Protein AF-A0A7R7VR32-F1 (afdb_monomer_lite)

Foldseek 3Di:
DDACVCVVVVVCCVVPDDDPDDDPDDPCPCPPVCCVVLLQQDDAADDDPVSCPVVVVVLVVADPVSRVPVVVHVVSNHDPDHDPDHDPDDLAADEDPDAAEQEEECQERPCHVVNSVVNSNSYPPHYYDYDHDHYPDD

InterPro domains:
  IPR013595 Peptidase S33 tripeptidyl aminopeptidase-like, C-terminal [PF08386] (65-136)

Radius of gyration: 18.51 Å; chains: 1; bounding box: 38×33×51 Å

pLDDT: mean 83.97, std 13.66, range [44.03, 97.69]

Sequence (138 aa):
MVQIYLAFLREWIIYMNPTTQTDPRSWNIQKHAFHGIGCSDSTFRANPPQEMYNLIQSQSQQGTFADAFVPQVWVCAQWKMNPAERYEGSWRNISTSFPILSANSPYDPITPLSSAYELPAGFKNSRVVVHEGYGVGF

Organism: Aspergillus chevalieri (NCBI:txid182096)

Structure (mmCIF, N/CA/C/O backbone):
data_AF-A0A7R7VR32-F1
#
_entry.id   AF-A0A7R7VR32-F1
#
loop_
_atom_site.group_PDB
_atom_site.id
_atom_site.type_symbol
_atom_site.label_atom_id
_atom_site.label_alt_id
_atom_site.label_comp_id
_atom_site.label_asym_id
_atom_site.label_entity_id
_atom_site.label_seq_id
_atom_site.pdbx_PDB_ins_code
_atom_site.Cartn_x
_atom_site.Cartn_y
_atom_site.Cartn_z
_atom_site.occupancy
_atom_site.B_iso_or_equiv
_atom_site.auth_seq_id
_atom_site.auth_comp_id
_atom_site.auth_asym_id
_atom_site.auth_atom_id
_atom_site.pdbx_PDB_model_num
ATOM 1 N N . MET A 1 1 ? 4.953 -14.910 -16.113 1.00 44.03 1 MET A N 1
ATOM 2 C CA . MET A 1 1 ? 5.747 -14.534 -14.927 1.00 44.03 1 MET A CA 1
ATOM 3 C C . MET A 1 1 ? 6.880 -13.656 -15.438 1.00 44.03 1 MET A C 1
ATOM 5 O O . MET A 1 1 ? 7.734 -14.167 -16.145 1.00 44.03 1 MET A O 1
ATOM 9 N N . VAL A 1 2 ? 6.809 -12.337 -15.250 1.00 46.84 2 VAL A N 1
ATOM 10 C CA . VAL A 1 2 ? 7.866 -11.420 -15.713 1.00 46.84 2 VAL A CA 1
ATOM 11 C C . VAL A 1 2 ? 8.846 -11.253 -14.555 1.00 46.84 2 VAL A C 1
ATOM 13 O O . VAL A 1 2 ? 8.454 -10.783 -13.494 1.00 46.84 2 VAL A O 1
ATOM 16 N N . GLN A 1 3 ? 10.084 -11.716 -14.728 1.00 56.56 3 GLN A N 1
ATOM 17 C CA . GLN A 1 3 ? 11.135 -11.634 -13.711 1.00 56.56 3 GLN A CA 1
ATOM 18 C C . GLN A 1 3 ? 11.888 -10.303 -13.825 1.00 56.56 3 GLN A C 1
ATOM 20 O O . GLN A 1 3 ? 12.244 -9.887 -14.928 1.00 56.56 3 GLN A O 1
ATOM 25 N N . ILE A 1 4 ? 12.207 -9.696 -12.675 1.00 57.12 4 ILE A N 1
ATOM 26 C CA . ILE A 1 4 ? 13.070 -8.508 -12.501 1.00 57.12 4 ILE A CA 1
ATOM 27 C C . ILE A 1 4 ? 14.362 -8.578 -13.347 1.00 57.12 4 ILE A C 1
ATOM 29 O O . ILE A 1 4 ? 14.887 -7.554 -13.775 1.00 57.12 4 ILE A O 1
ATOM 33 N N . TYR A 1 5 ? 14.846 -9.784 -13.664 1.00 60.09 5 TYR A N 1
ATOM 34 C CA . TYR A 1 5 ? 15.969 -10.024 -14.574 1.00 60.09 5 TYR A CA 1
ATOM 35 C C . TYR A 1 5 ? 15.842 -9.318 -15.940 1.00 60.09 5 TYR A C 1
ATOM 37 O O . TYR A 1 5 ? 16.829 -8.776 -16.431 1.00 60.09 5 TYR A O 1
ATOM 45 N N . LEU A 1 6 ? 14.641 -9.230 -16.527 1.00 58.88 6 LEU A N 1
ATOM 46 C CA . LEU A 1 6 ? 14.442 -8.532 -17.809 1.00 58.88 6 LEU A CA 1
ATOM 47 C C . LEU A 1 6 ? 14.680 -7.015 -17.697 1.00 58.88 6 LEU A C 1
ATOM 49 O O . LEU A 1 6 ? 15.171 -6.393 -18.641 1.00 58.88 6 LEU A O 1
ATOM 53 N N . ALA A 1 7 ? 14.417 -6.427 -16.524 1.00 57.41 7 ALA A N 1
ATOM 54 C CA . ALA A 1 7 ? 14.744 -5.028 -16.252 1.00 57.41 7 ALA A CA 1
ATOM 55 C C . ALA A 1 7 ? 16.266 -4.813 -16.161 1.00 57.41 7 ALA A C 1
ATOM 57 O O . ALA A 1 7 ? 16.775 -3.802 -16.650 1.00 57.41 7 ALA A O 1
ATOM 58 N N . PHE A 1 8 ? 17.010 -5.785 -15.616 1.00 58.44 8 PHE A N 1
ATOM 59 C CA . PHE A 1 8 ? 18.479 -5.756 -15.599 1.00 58.44 8 PHE A CA 1
ATOM 60 C C . PHE A 1 8 ? 19.098 -5.920 -16.994 1.00 58.44 8 PHE A C 1
ATOM 62 O O . PHE A 1 8 ? 20.125 -5.303 -17.275 1.00 58.44 8 PHE A O 1
ATOM 69 N N . LEU A 1 9 ? 18.456 -6.680 -17.887 1.00 72.62 9 LEU A N 1
ATOM 70 C CA . LEU A 1 9 ? 18.890 -6.841 -19.281 1.00 72.62 9 LEU A CA 1
ATOM 71 C C . LEU A 1 9 ? 18.561 -5.646 -20.190 1.00 72.62 9 LEU A C 1
ATOM 73 O O . LEU A 1 9 ? 18.981 -5.621 -21.344 1.00 72.62 9 LEU A O 1
ATOM 77 N N . ARG A 1 10 ? 17.840 -4.636 -19.685 1.00 62.81 10 ARG A N 1
ATOM 78 C CA . ARG A 1 10 ? 17.347 -3.484 -20.463 1.00 62.81 10 ARG A CA 1
ATOM 79 C C . ARG A 1 10 ? 16.473 -3.868 -21.667 1.00 62.81 10 ARG A C 1
ATOM 81 O O . ARG A 1 10 ? 16.345 -3.088 -22.613 1.00 62.81 10 ARG A O 1
ATOM 88 N N . GLU A 1 11 ? 15.828 -5.028 -21.629 1.00 65.62 11 GLU A N 1
ATOM 89 C CA . GLU A 1 11 ? 14.910 -5.475 -22.679 1.00 65.62 11 GLU A CA 1
ATOM 90 C C . GLU A 1 11 ? 13.500 -4.910 -22.441 1.00 65.62 11 GLU A C 1
ATOM 92 O O . GLU A 1 11 ? 12.589 -5.584 -21.968 1.00 65.62 11 GLU A O 1
ATOM 97 N N . TRP A 1 12 ? 13.312 -3.630 -22.775 1.00 63.62 12 TRP A N 1
ATOM 98 C CA . TRP A 1 12 ? 12.057 -2.896 -22.538 1.00 63.62 12 TRP A CA 1
ATOM 99 C C . TRP A 1 12 ? 11.054 -2.954 -23.701 1.00 63.62 12 TRP A C 1
ATOM 101 O O . TRP A 1 12 ? 10.000 -2.322 -23.638 1.00 63.62 12 TRP A O 1
ATOM 111 N N . ILE A 1 13 ? 11.361 -3.689 -24.778 1.00 61.50 13 ILE A N 1
ATOM 112 C CA . ILE A 1 13 ? 10.600 -3.659 -26.044 1.00 61.50 13 ILE A CA 1
ATOM 113 C C . ILE A 1 13 ? 9.124 -4.024 -25.830 1.00 61.50 13 ILE A C 1
ATOM 115 O O . ILE A 1 13 ? 8.245 -3.364 -26.382 1.00 61.50 13 ILE A O 1
ATOM 119 N N . ILE A 1 14 ? 8.843 -5.012 -24.977 1.00 56.19 14 ILE A N 1
ATOM 120 C CA . ILE A 1 14 ? 7.474 -5.450 -24.659 1.00 56.19 14 ILE A CA 1
ATOM 121 C C . ILE A 1 14 ? 6.648 -4.395 -23.902 1.00 56.19 14 ILE A C 1
ATOM 123 O O . ILE A 1 14 ? 5.424 -4.447 -23.935 1.00 56.19 14 ILE A O 1
ATOM 127 N N . TYR A 1 15 ? 7.302 -3.437 -23.237 1.00 55.34 15 TYR A N 1
ATOM 128 C CA . TYR A 1 15 ? 6.653 -2.355 -22.487 1.00 55.34 15 TYR A CA 1
ATOM 129 C C . TYR A 1 15 ? 6.546 -1.056 -23.297 1.00 55.34 15 TYR A C 1
ATOM 131 O O . TYR A 1 15 ? 5.661 -0.245 -23.042 1.00 55.34 15 TYR A O 1
ATOM 139 N N . MET A 1 16 ? 7.450 -0.852 -24.260 1.00 57.38 16 MET A N 1
ATOM 140 C CA . MET A 1 16 ? 7.585 0.397 -25.021 1.00 57.38 16 MET A CA 1
ATOM 141 C C . MET A 1 16 ? 6.812 0.393 -26.347 1.00 57.38 16 MET A C 1
ATOM 143 O O . MET A 1 16 ? 6.527 1.464 -26.875 1.00 57.38 16 MET A O 1
ATOM 147 N N . ASN A 1 17 ? 6.456 -0.782 -26.877 1.00 57.62 17 ASN A N 1
ATOM 148 C CA . ASN A 1 17 ? 5.680 -0.914 -28.112 1.00 57.62 17 ASN A CA 1
ATOM 149 C C . ASN A 1 17 ? 4.257 -1.404 -27.811 1.00 57.62 17 ASN A C 1
ATOM 151 O O . ASN A 1 17 ? 4.014 -2.613 -27.816 1.00 57.62 17 ASN A O 1
ATOM 155 N N . PRO A 1 18 ? 3.296 -0.498 -27.561 1.00 57.03 18 PRO A N 1
ATOM 156 C CA . PRO A 1 18 ? 1.905 -0.897 -27.434 1.00 57.03 18 PRO A CA 1
ATOM 157 C C . PRO A 1 18 ? 1.413 -1.481 -28.764 1.00 57.03 18 PRO A C 1
ATOM 159 O O . PRO A 1 18 ? 1.536 -0.864 -29.822 1.00 57.03 18 PRO A O 1
ATOM 162 N N . THR A 1 19 ? 0.834 -2.679 -28.719 1.00 58.50 19 THR A N 1
ATOM 163 C CA . THR A 1 19 ? 0.104 -3.257 -29.852 1.00 58.50 19 THR A CA 1
ATOM 164 C C . THR A 1 19 ? -1.044 -2.334 -30.254 1.00 58.50 19 THR A C 1
ATOM 166 O O . THR A 1 19 ? -1.890 -1.992 -29.431 1.00 58.50 19 THR A O 1
ATOM 169 N N . THR A 1 20 ? -1.110 -1.967 -31.534 1.00 59.47 20 THR A N 1
ATOM 170 C CA . THR A 1 20 ? -2.116 -1.068 -32.133 1.00 59.47 20 THR A CA 1
ATOM 171 C C . THR A 1 20 ? -3.493 -1.717 -32.323 1.00 59.47 20 THR A C 1
ATOM 173 O O . THR A 1 20 ? -4.274 -1.306 -33.183 1.00 59.47 20 THR A O 1
ATOM 176 N N . GLN A 1 21 ? -3.818 -2.746 -31.539 1.00 60.69 21 GLN A N 1
ATOM 177 C CA . GLN A 1 21 ? -5.059 -3.488 -31.704 1.00 60.69 21 GLN A CA 1
ATOM 178 C C . GLN A 1 21 ? -6.239 -2.640 -31.218 1.00 60.69 21 GLN A C 1
ATOM 180 O O . GLN A 1 21 ? -6.417 -2.390 -30.025 1.00 60.69 21 GLN A O 1
ATOM 185 N N . THR A 1 22 ? -7.036 -2.169 -32.174 1.00 59.56 22 THR A N 1
ATOM 186 C CA . THR A 1 22 ? -8.266 -1.421 -31.927 1.00 59.56 22 THR A CA 1
ATOM 187 C C . THR A 1 22 ? -9.350 -2.394 -31.470 1.00 59.56 22 THR A C 1
ATOM 189 O O . THR A 1 22 ? -9.992 -3.061 -32.274 1.00 59.56 22 THR A O 1
ATOM 192 N N . ASP A 1 23 ? -9.526 -2.514 -30.155 1.00 61.72 23 ASP A N 1
ATOM 193 C CA . ASP A 1 23 ? -10.635 -3.282 -29.584 1.00 61.72 23 ASP A CA 1
ATOM 194 C C . ASP A 1 23 ? -11.959 -2.550 -29.891 1.00 61.72 23 ASP A C 1
ATOM 196 O O . ASP A 1 23 ? -12.036 -1.330 -29.681 1.00 61.72 23 ASP A O 1
ATOM 200 N N . PRO A 1 24 ? -13.003 -3.226 -30.411 1.00 60.38 24 PRO A N 1
ATOM 201 C CA . PRO A 1 24 ? -14.285 -2.590 -30.688 1.00 60.38 24 PRO A CA 1
ATOM 202 C C . PRO A 1 24 ? -14.844 -1.949 -29.412 1.00 60.38 24 PRO A C 1
ATOM 204 O O . PRO A 1 24 ? -14.740 -2.513 -28.322 1.00 60.38 24 PRO A O 1
ATOM 207 N N . ARG A 1 25 ? -15.414 -0.741 -29.554 1.00 62.34 25 ARG A N 1
ATOM 208 C CA . ARG A 1 25 ? -15.890 0.107 -28.447 1.00 62.34 25 ARG A CA 1
ATOM 209 C C . ARG A 1 25 ? -16.994 -0.587 -27.641 1.00 62.34 25 ARG A C 1
ATOM 211 O O . ARG A 1 25 ? -18.178 -0.357 -27.864 1.00 62.34 25 ARG A O 1
ATOM 218 N N . SER A 1 26 ? -16.599 -1.393 -26.668 1.00 61.56 26 SER A N 1
ATOM 219 C CA . SER A 1 26 ? -17.381 -1.600 -25.458 1.00 61.56 26 SER A CA 1
ATOM 220 C C . SER A 1 26 ? -17.160 -0.384 -24.554 1.00 61.56 26 SER A C 1
ATOM 222 O O . SER A 1 26 ? -16.094 0.235 -24.572 1.00 61.56 26 SER A O 1
ATOM 224 N N . TRP A 1 27 ? -18.201 0.022 -23.828 1.00 64.56 27 TRP A N 1
ATOM 225 C CA . TRP A 1 27 ? -18.131 1.029 -22.766 1.00 64.56 27 TRP A CA 1
ATOM 226 C C . TRP A 1 27 ? -16.834 0.895 -21.964 1.00 64.56 27 TRP A C 1
ATOM 228 O O . TRP A 1 27 ? -16.442 -0.230 -21.678 1.00 64.56 27 TRP A O 1
ATOM 238 N N . ASN A 1 28 ? -16.172 2.023 -21.657 1.00 69.56 28 ASN A N 1
ATOM 239 C CA . ASN A 1 28 ? -14.803 2.088 -21.125 1.00 69.56 28 ASN A CA 1
ATOM 240 C C . ASN A 1 28 ? -14.484 0.925 -20.170 1.00 69.56 28 ASN A C 1
ATOM 242 O O . ASN A 1 28 ? -14.811 0.966 -18.986 1.00 69.56 28 ASN A O 1
ATOM 246 N N . ILE A 1 29 ? -13.808 -0.090 -20.709 1.00 71.69 29 ILE A N 1
ATOM 247 C CA . ILE A 1 29 ? -13.394 -1.301 -19.994 1.00 71.69 29 ILE A CA 1
ATOM 248 C C . ILE A 1 29 ? -12.275 -1.037 -18.985 1.00 71.69 29 ILE A C 1
ATOM 250 O O . ILE A 1 29 ? -11.797 -1.971 -18.352 1.00 71.69 29 ILE A O 1
ATOM 254 N N . GLN A 1 30 ? -11.838 0.224 -18.843 1.00 75.06 30 GLN A N 1
ATOM 255 C CA . GLN A 1 30 ? -10.959 0.663 -17.764 1.00 75.06 30 GLN A CA 1
ATOM 256 C C . GLN A 1 30 ? -9.646 -0.137 -17.696 1.00 75.06 30 GLN A C 1
ATOM 258 O O . GLN A 1 30 ? -9.053 -0.284 -16.633 1.00 75.06 30 GLN A O 1
ATOM 263 N N . LYS A 1 31 ? -9.136 -0.595 -18.855 1.00 80.75 31 LYS A N 1
ATOM 264 C CA . LYS A 1 31 ? -7.888 -1.380 -18.988 1.00 80.75 31 LYS A CA 1
ATOM 265 C C . LYS A 1 31 ? -6.681 -0.749 -18.285 1.00 80.75 31 LYS A C 1
ATOM 267 O O . LYS A 1 31 ? -5.777 -1.458 -17.865 1.00 80.75 31 LYS A O 1
ATOM 272 N N . HIS A 1 32 ? -6.674 0.577 -18.163 1.00 83.19 32 HIS A N 1
ATOM 273 C CA . HIS A 1 32 ? -5.611 1.343 -17.518 1.00 83.19 32 HIS A CA 1
ATOM 274 C C . HIS A 1 32 ? -6.057 2.007 -16.212 1.00 83.19 32 HIS A C 1
ATOM 276 O O . HIS A 1 32 ? -5.343 2.868 -15.712 1.00 83.19 32 HIS A O 1
ATOM 282 N N . ALA A 1 33 ? -7.219 1.655 -15.654 1.00 87.75 33 ALA A N 1
ATOM 283 C CA . ALA A 1 33 ? -7.728 2.307 -14.448 1.00 87.75 33 ALA A CA 1
ATOM 284 C C . ALA A 1 33 ? -6.850 2.045 -13.224 1.00 87.75 33 ALA A C 1
ATOM 286 O O . ALA A 1 33 ? -6.674 2.957 -12.425 1.00 87.75 33 ALA A O 1
ATOM 287 N N . PHE A 1 34 ? -6.233 0.861 -13.117 1.00 88.75 34 PHE A N 1
ATOM 288 C CA . PHE A 1 34 ? -5.292 0.562 -12.035 1.00 88.75 34 PHE A CA 1
ATOM 289 C C . PHE A 1 34 ? -4.174 1.616 -11.950 1.00 88.75 34 PHE A C 1
ATOM 291 O O . PHE A 1 34 ? -4.014 2.266 -10.921 1.00 88.75 34 PHE A O 1
ATOM 298 N N . HIS A 1 35 ? -3.455 1.855 -13.053 1.00 90.88 35 HIS A N 1
ATOM 299 C CA . HIS A 1 35 ? -2.411 2.885 -13.110 1.00 90.88 35 HIS A CA 1
ATOM 300 C C . HIS A 1 35 ? -2.991 4.299 -13.130 1.00 90.88 35 HIS A C 1
ATOM 302 O O . HIS A 1 35 ? -2.461 5.188 -12.476 1.00 90.88 35 HIS A O 1
ATOM 308 N N . GLY A 1 36 ? -4.099 4.501 -13.843 1.00 89.88 36 GLY A N 1
ATOM 309 C CA . GLY A 1 36 ? -4.777 5.787 -13.966 1.00 89.88 36 GLY A CA 1
ATOM 310 C C . GLY A 1 36 ? -5.162 6.388 -12.618 1.00 89.88 36 GLY A C 1
ATOM 311 O O . GLY A 1 36 ? -4.909 7.567 -12.381 1.00 89.88 36 GLY A O 1
ATOM 312 N N . ILE A 1 37 ? -5.727 5.568 -11.734 1.00 89.12 37 ILE A N 1
ATOM 313 C CA . ILE A 1 37 ? -6.128 5.960 -10.381 1.00 89.12 37 ILE A CA 1
ATOM 314 C C . ILE A 1 37 ? -4.918 5.872 -9.448 1.00 89.12 37 ILE A C 1
ATOM 316 O O . ILE A 1 37 ? -4.494 6.886 -8.901 1.00 89.12 37 ILE A O 1
ATOM 320 N N . GLY A 1 38 ? -4.281 4.700 -9.348 1.00 90.88 38 GLY A N 1
ATOM 321 C CA . G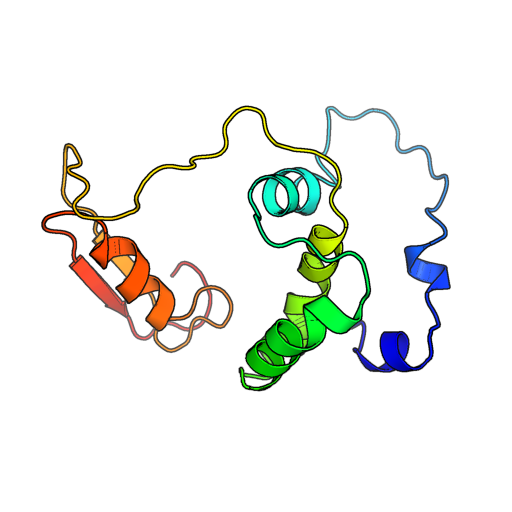LY A 1 38 ? -3.219 4.452 -8.369 1.00 90.88 38 GLY A CA 1
ATOM 322 C C . GLY A 1 38 ? -2.003 5.371 -8.516 1.00 90.88 38 GLY A C 1
ATOM 323 O O . GLY A 1 38 ? -1.475 5.864 -7.518 1.00 90.88 38 GLY A O 1
ATOM 324 N N . CYS A 1 39 ? -1.569 5.673 -9.744 1.00 92.31 39 CYS A N 1
ATOM 325 C CA . CYS A 1 39 ? -0.450 6.595 -9.955 1.00 92.31 39 CYS A CA 1
ATOM 326 C C . CYS A 1 39 ? -0.837 8.064 -9.751 1.00 92.31 39 CYS A C 1
ATOM 328 O O . CYS A 1 39 ? 0.014 8.886 -9.393 1.00 92.31 39 CYS A O 1
ATOM 330 N N . SER A 1 40 ? -2.111 8.399 -9.958 1.00 92.00 40 SER A N 1
ATOM 331 C CA . SER A 1 40 ? -2.627 9.728 -9.645 1.00 92.00 40 SER A CA 1
ATOM 332 C C . SER A 1 40 ? -2.732 9.927 -8.131 1.00 92.00 40 SER A C 1
ATOM 334 O O . SER A 1 40 ? -2.342 10.985 -7.647 1.00 92.00 40 SER A O 1
ATOM 336 N N . ASP A 1 41 ? -3.135 8.918 -7.362 1.00 90.94 41 ASP A N 1
ATOM 337 C CA . ASP A 1 41 ? -3.199 9.007 -5.895 1.00 90.94 41 ASP A CA 1
ATOM 338 C C . ASP A 1 41 ? -1.812 8.966 -5.238 1.00 90.94 41 ASP A C 1
ATOM 340 O O . ASP A 1 41 ? -1.578 9.612 -4.217 1.00 90.94 41 ASP A O 1
ATOM 344 N N . SER A 1 42 ? -0.856 8.270 -5.857 1.00 89.00 42 SER A N 1
ATOM 345 C CA . SER A 1 42 ? 0.527 8.188 -5.377 1.00 89.00 42 SER A CA 1
ATOM 346 C C . SER A 1 42 ? 1.249 9.538 -5.430 1.00 89.00 42 SER A C 1
ATOM 348 O O . SER A 1 42 ? 1.191 10.247 -6.438 1.00 89.00 42 SER A O 1
ATOM 350 N N . THR A 1 43 ? 2.033 9.850 -4.395 1.00 87.12 43 THR A N 1
ATOM 351 C CA . THR A 1 43 ? 2.803 11.106 -4.290 1.00 87.12 43 THR A CA 1
ATOM 352 C C . THR A 1 43 ? 4.268 10.978 -4.703 1.00 87.12 43 THR A C 1
ATOM 354 O O . THR A 1 43 ? 4.896 11.979 -5.038 1.00 87.12 43 THR A O 1
ATOM 357 N N . PHE A 1 44 ? 4.831 9.766 -4.716 1.00 87.88 44 PHE A N 1
ATOM 358 C CA . PHE A 1 44 ? 6.238 9.580 -5.062 1.00 87.88 44 PHE A CA 1
ATOM 359 C C . PHE A 1 44 ? 6.479 9.874 -6.546 1.00 87.88 44 PHE A C 1
ATOM 361 O O . PHE A 1 44 ? 5.759 9.390 -7.424 1.00 87.88 44 PHE A O 1
ATOM 368 N N . ARG A 1 45 ? 7.498 10.683 -6.828 1.00 92.06 45 ARG A N 1
ATOM 369 C CA . ARG A 1 45 ? 7.973 11.010 -8.174 1.00 92.06 45 ARG A CA 1
ATOM 370 C C . ARG A 1 45 ? 9.489 10.905 -8.185 1.00 92.06 45 ARG A C 1
ATOM 372 O O . ARG A 1 45 ? 10.119 11.180 -7.168 1.00 92.06 45 ARG A O 1
ATOM 379 N N . ALA A 1 46 ? 10.043 10.491 -9.315 1.00 92.88 46 ALA A N 1
ATOM 380 C CA . ALA A 1 46 ? 11.484 10.436 -9.520 1.00 92.88 46 ALA A CA 1
ATOM 381 C C . ALA A 1 46 ? 11.817 11.070 -10.868 1.00 92.88 46 ALA A C 1
ATOM 383 O O . ALA A 1 46 ? 11.116 10.799 -11.841 1.00 92.88 46 ALA A O 1
ATOM 384 N N . ASN A 1 47 ? 12.864 11.890 -10.948 1.00 90.25 47 ASN A N 1
ATOM 385 C CA . ASN A 1 47 ? 13.342 12.422 -12.229 1.00 90.25 47 ASN A CA 1
ATOM 386 C C . ASN A 1 47 ? 14.501 11.562 -12.779 1.00 90.25 47 ASN A C 1
ATOM 388 O O . ASN A 1 47 ? 14.292 10.839 -13.756 1.00 90.25 47 ASN A O 1
ATOM 392 N N . PRO A 1 48 ? 15.689 11.524 -12.148 1.00 93.25 48 PRO A N 1
ATOM 393 C CA . PRO A 1 48 ? 16.671 10.480 -12.401 1.00 93.25 48 PRO A CA 1
ATOM 394 C C . PRO A 1 48 ? 16.259 9.145 -11.734 1.00 93.25 48 PRO A C 1
ATOM 396 O O . PRO A 1 48 ? 15.751 9.150 -10.611 1.00 93.25 48 PRO A O 1
ATOM 399 N N . PRO A 1 49 ? 16.534 7.979 -12.353 1.00 87.62 49 PRO A N 1
ATOM 400 C CA . PRO A 1 49 ? 16.244 6.661 -11.764 1.00 87.62 49 PRO A CA 1
ATOM 401 C C . PRO A 1 49 ? 16.845 6.432 -10.367 1.00 87.62 49 PRO A C 1
ATOM 403 O O . PRO A 1 49 ? 16.304 5.674 -9.567 1.00 87.62 49 PRO A O 1
ATOM 406 N N . GLN A 1 50 ? 17.957 7.101 -10.064 1.00 92.62 50 GLN A N 1
ATOM 407 C CA . GLN A 1 50 ? 18.679 7.022 -8.797 1.00 92.62 50 GLN A CA 1
ATOM 408 C C . GLN A 1 50 ? 17.825 7.462 -7.601 1.00 92.62 50 GLN A C 1
ATOM 410 O O . GLN A 1 50 ? 18.015 6.948 -6.501 1.00 92.62 50 GLN A O 1
ATOM 415 N N . GLU A 1 51 ? 16.853 8.357 -7.804 1.00 93.56 51 GLU A N 1
ATOM 416 C CA . GLU A 1 51 ? 15.915 8.764 -6.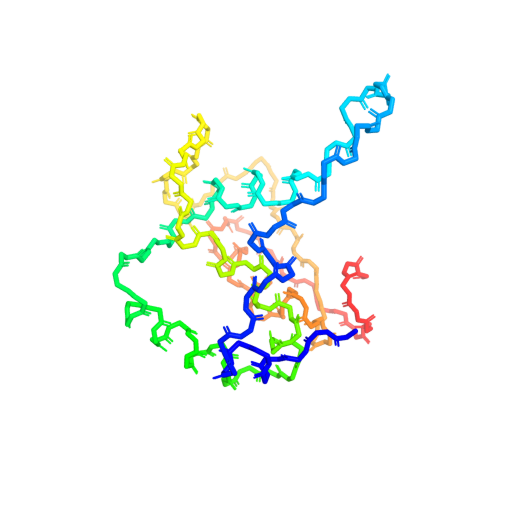747 1.00 93.56 51 GLU A CA 1
ATOM 417 C C . GLU A 1 51 ? 15.044 7.592 -6.256 1.00 93.56 51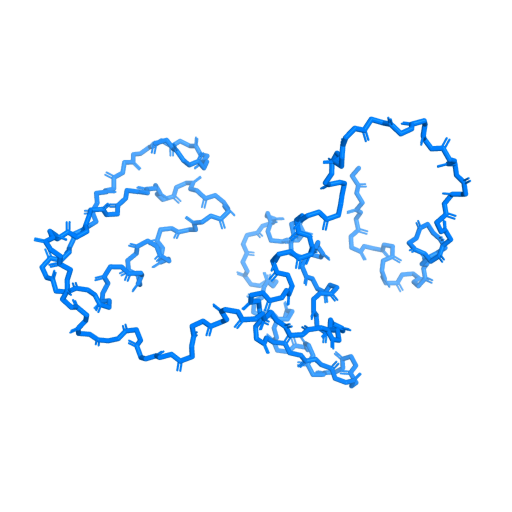 GLU A C 1
ATOM 419 O O . GLU A 1 51 ? 14.549 7.621 -5.131 1.00 93.56 51 GLU A O 1
ATOM 424 N N . MET A 1 52 ? 14.910 6.517 -7.042 1.00 90.44 52 MET A N 1
ATOM 425 C CA . MET A 1 52 ? 14.169 5.317 -6.644 1.00 90.44 52 MET A CA 1
ATOM 426 C C . MET A 1 52 ? 14.993 4.330 -5.808 1.00 90.44 52 MET A C 1
ATOM 428 O O . MET A 1 52 ? 14.416 3.401 -5.248 1.00 90.44 52 MET A O 1
ATOM 432 N N . TYR A 1 53 ? 16.317 4.486 -5.692 1.00 91.19 53 TYR A N 1
ATOM 433 C CA . TYR A 1 53 ? 17.177 3.456 -5.088 1.00 91.19 53 TYR A CA 1
ATOM 434 C C . TYR A 1 53 ? 16.812 3.132 -3.640 1.00 91.19 53 TYR A C 1
ATOM 436 O O . TYR A 1 53 ? 16.732 1.960 -3.286 1.00 91.19 53 TYR A O 1
ATOM 444 N N . ASN A 1 54 ? 16.518 4.143 -2.820 1.00 90.38 54 ASN A N 1
ATOM 445 C CA . ASN A 1 54 ? 16.114 3.923 -1.429 1.00 90.38 54 ASN A CA 1
ATOM 446 C C . ASN A 1 54 ? 14.770 3.186 -1.332 1.00 90.38 54 ASN A C 1
ATOM 448 O O . ASN A 1 54 ? 14.611 2.300 -0.495 1.00 90.38 54 ASN A O 1
ATOM 452 N N . LEU A 1 55 ? 13.820 3.522 -2.211 1.00 87.69 55 LEU A N 1
ATOM 453 C CA . LEU A 1 55 ? 12.523 2.851 -2.287 1.00 87.69 55 LEU A CA 1
ATOM 454 C C . LEU A 1 55 ? 12.699 1.379 -2.674 1.00 87.69 55 LEU A C 1
ATOM 456 O O . LEU A 1 55 ? 12.192 0.500 -1.984 1.00 87.69 55 LEU A O 1
ATOM 460 N N . ILE A 1 56 ? 13.468 1.114 -3.732 1.00 88.94 56 ILE A N 1
ATOM 461 C CA . ILE A 1 56 ? 13.750 -0.244 -4.213 1.00 88.94 56 ILE A CA 1
ATOM 462 C C . ILE A 1 56 ? 14.488 -1.049 -3.139 1.00 88.94 56 ILE A C 1
ATOM 464 O O . ILE A 1 56 ? 14.151 -2.205 -2.905 1.00 88.94 56 ILE A O 1
ATOM 468 N N . GLN A 1 57 ? 15.453 -0.442 -2.443 1.00 90.25 57 GLN A N 1
ATOM 469 C CA . GLN A 1 57 ? 16.187 -1.087 -1.356 1.00 90.25 57 GLN A CA 1
ATOM 470 C C . GLN A 1 57 ? 15.282 -1.442 -0.168 1.00 90.25 57 GLN A C 1
ATOM 472 O O . GLN A 1 57 ? 15.473 -2.486 0.451 1.00 90.25 57 GLN A O 1
ATOM 477 N N . SER A 1 58 ? 14.307 -0.593 0.162 1.00 88.44 58 SER A N 1
ATOM 478 C CA . SER A 1 58 ? 13.320 -0.884 1.208 1.00 88.44 58 SER A CA 1
ATOM 479 C C . SER A 1 58 ? 12.331 -1.973 0.777 1.00 88.44 58 SER A C 1
ATOM 481 O O . SER A 1 58 ? 11.956 -2.822 1.585 1.00 88.44 58 SER A O 1
ATOM 483 N N . GLN A 1 59 ? 11.939 -1.981 -0.499 1.00 86.94 59 GLN A N 1
ATOM 484 C CA . GLN A 1 59 ? 11.044 -2.986 -1.076 1.00 86.94 59 GLN A CA 1
ATOM 485 C C . GLN A 1 59 ? 11.718 -4.357 -1.208 1.00 86.94 59 GLN A C 1
ATOM 487 O O . GLN A 1 59 ? 11.067 -5.366 -0.968 1.00 86.94 59 GLN A O 1
ATOM 492 N N . SER A 1 60 ? 13.018 -4.411 -1.510 1.00 85.88 60 SER A N 1
ATOM 493 C CA . SER A 1 60 ? 13.773 -5.671 -1.608 1.00 85.88 60 SER A CA 1
ATOM 494 C C . SER A 1 60 ? 14.051 -6.330 -0.256 1.00 85.88 60 SER A C 1
ATOM 496 O O . SER A 1 60 ? 14.378 -7.510 -0.199 1.00 85.88 60 SER A O 1
ATOM 498 N N . GLN A 1 61 ? 13.921 -5.578 0.839 1.00 87.62 61 GLN A N 1
ATOM 499 C CA . GLN A 1 61 ? 13.961 -6.122 2.199 1.00 87.62 61 GLN A CA 1
ATOM 500 C C . GLN A 1 61 ? 12.626 -6.750 2.620 1.00 87.62 61 GLN A C 1
ATOM 502 O O . GLN A 1 61 ? 12.548 -7.348 3.692 1.00 87.62 61 GLN A O 1
ATOM 507 N N . GLN A 1 62 ? 11.581 -6.613 1.799 1.00 83.12 62 GLN A N 1
ATOM 508 C CA . GLN A 1 62 ? 10.306 -7.285 2.017 1.00 83.12 62 GLN A CA 1
ATOM 509 C C . GLN A 1 62 ? 10.363 -8.735 1.508 1.00 83.12 62 GLN A C 1
ATOM 511 O O . GLN A 1 62 ? 11.367 -9.196 0.969 1.00 83.12 62 GLN A O 1
ATOM 516 N N . GLY A 1 63 ? 9.277 -9.488 1.696 1.00 81.44 63 GLY A N 1
ATOM 517 C CA . GLY A 1 63 ? 9.174 -10.852 1.175 1.00 81.44 63 GLY A CA 1
ATOM 518 C C . GLY A 1 63 ? 9.191 -10.910 -0.359 1.00 81.44 63 GLY A C 1
ATOM 519 O O . GLY A 1 63 ? 8.936 -9.919 -1.038 1.00 81.44 63 GLY A O 1
ATOM 520 N N . THR A 1 64 ? 9.390 -12.107 -0.918 1.00 84.12 64 THR A N 1
ATOM 521 C CA . THR A 1 64 ? 9.456 -12.364 -2.376 1.00 84.12 64 THR A CA 1
ATOM 522 C C . THR A 1 64 ? 8.225 -11.904 -3.160 1.00 84.12 64 THR A C 1
ATOM 524 O O . THR A 1 64 ? 8.285 -11.728 -4.375 1.00 84.12 64 THR A O 1
ATOM 527 N N . PHE A 1 65 ? 7.094 -11.697 -2.486 1.00 84.56 65 PHE A N 1
ATOM 528 C CA . PHE A 1 65 ? 5.906 -11.134 -3.113 1.00 84.56 65 PHE A CA 1
ATOM 529 C C . PHE A 1 65 ? 6.126 -9.686 -3.583 1.00 84.56 65 PHE A C 1
ATOM 531 O O . PHE A 1 65 ? 5.608 -9.293 -4.631 1.00 84.56 65 PHE A O 1
ATOM 538 N N . ALA A 1 66 ? 6.938 -8.906 -2.861 1.00 84.69 66 ALA A N 1
ATOM 539 C CA . ALA A 1 66 ? 7.292 -7.553 -3.266 1.00 84.69 66 ALA A CA 1
ATOM 540 C C . ALA A 1 66 ? 7.973 -7.559 -4.639 1.00 84.69 66 ALA A C 1
ATOM 542 O O . ALA A 1 66 ? 7.548 -6.816 -5.517 1.00 84.69 66 ALA A O 1
ATOM 543 N N . ASP A 1 67 ? 8.916 -8.473 -4.879 1.00 83.44 67 ASP A N 1
ATOM 544 C CA . ASP A 1 67 ? 9.590 -8.608 -6.176 1.00 83.44 67 ASP A CA 1
ATOM 545 C C . ASP A 1 67 ? 8.616 -8.856 -7.341 1.00 83.44 67 ASP A C 1
ATOM 547 O O . ASP A 1 67 ? 8.834 -8.392 -8.462 1.00 83.44 67 ASP A O 1
ATOM 551 N N . ALA A 1 68 ? 7.524 -9.582 -7.085 1.00 83.56 68 ALA A N 1
ATOM 552 C CA . ALA A 1 68 ? 6.517 -9.886 -8.095 1.00 83.56 68 ALA A CA 1
ATOM 553 C C . ALA A 1 68 ? 5.556 -8.713 -8.360 1.00 83.56 68 ALA A C 1
ATOM 555 O O . ALA A 1 68 ? 5.136 -8.508 -9.502 1.00 83.56 68 ALA A O 1
ATOM 556 N N . PHE A 1 69 ? 5.182 -7.961 -7.321 1.00 84.62 69 PHE A N 1
ATOM 557 C CA . PHE A 1 69 ? 4.116 -6.959 -7.406 1.00 84.62 69 PHE A CA 1
ATOM 558 C C . PHE A 1 69 ? 4.630 -5.533 -7.602 1.00 84.62 69 PHE A C 1
ATOM 560 O O . PHE A 1 69 ? 4.123 -4.794 -8.444 1.00 84.62 69 PHE A O 1
ATOM 567 N N . VAL A 1 70 ? 5.654 -5.138 -6.854 1.00 86.75 70 VAL A N 1
ATOM 568 C CA . VAL A 1 70 ? 6.144 -3.758 -6.770 1.00 86.75 70 VAL A CA 1
ATOM 569 C C . VAL A 1 70 ? 6.532 -3.137 -8.129 1.00 86.75 70 VAL A C 1
ATOM 571 O O . VAL A 1 70 ? 6.206 -1.965 -8.348 1.00 86.75 70 VAL A O 1
ATOM 574 N N . PRO A 1 71 ? 7.129 -3.864 -9.096 1.00 86.50 71 PRO A N 1
ATOM 575 C CA . PRO A 1 71 ? 7.395 -3.301 -10.421 1.00 86.50 71 PRO A CA 1
ATOM 576 C C . PRO A 1 71 ? 6.149 -2.770 -11.151 1.00 86.50 71 PRO A C 1
ATOM 578 O O . PRO A 1 71 ? 6.271 -1.873 -11.985 1.00 86.50 71 PRO A O 1
ATOM 581 N N . GLN A 1 72 ? 4.944 -3.259 -10.821 1.00 86.19 72 GLN A N 1
ATOM 582 C CA . GLN A 1 72 ? 3.682 -2.762 -11.390 1.00 86.19 72 GLN A CA 1
ATOM 583 C C . GLN A 1 72 ? 3.392 -1.305 -11.017 1.00 86.19 72 GLN A C 1
ATOM 585 O O . GLN A 1 72 ? 2.703 -0.620 -11.774 1.00 86.19 72 GLN A O 1
ATOM 590 N N . VAL A 1 73 ? 3.900 -0.827 -9.877 1.00 88.00 73 VAL A N 1
ATOM 591 C CA . VAL A 1 73 ? 3.649 0.536 -9.381 1.00 88.00 73 VAL A CA 1
ATOM 592 C C . VAL A 1 73 ? 4.828 1.481 -9.605 1.00 88.00 73 VAL A C 1
ATOM 594 O O . VAL A 1 73 ? 4.647 2.693 -9.560 1.00 88.00 73 VAL A O 1
ATOM 597 N N . TRP A 1 74 ? 6.023 0.984 -9.937 1.00 90.31 74 TRP A N 1
ATOM 598 C CA . TRP A 1 74 ? 7.185 1.831 -10.254 1.00 90.31 74 TRP A CA 1
ATOM 599 C C . TRP A 1 74 ? 6.946 2.808 -11.407 1.00 90.31 74 TRP A C 1
ATOM 601 O O . TRP A 1 74 ? 7.489 3.912 -11.397 1.00 90.31 74 TRP A O 1
ATOM 611 N N . VAL A 1 75 ? 6.074 2.453 -12.354 1.00 88.25 75 VAL A N 1
ATOM 612 C CA . VAL A 1 75 ? 5.655 3.349 -13.444 1.00 88.25 75 VAL A CA 1
ATOM 613 C C . VAL A 1 75 ? 5.034 4.655 -12.929 1.00 88.25 75 VAL A C 1
ATOM 615 O O . VAL A 1 75 ? 5.110 5.681 -13.605 1.00 88.25 75 VAL A O 1
ATOM 618 N N . CYS A 1 76 ? 4.484 4.655 -11.709 1.00 91.56 76 CYS A N 1
ATOM 619 C CA . CYS A 1 76 ? 3.900 5.839 -11.093 1.00 91.56 76 CYS A CA 1
ATOM 620 C C . CYS A 1 76 ? 4.937 6.921 -10.752 1.00 91.56 76 CYS A C 1
ATOM 622 O O . CYS A 1 76 ? 4.578 8.096 -10.682 1.00 91.56 76 CYS A O 1
ATOM 624 N N . ALA A 1 77 ? 6.225 6.572 -10.627 1.00 93.50 77 ALA A N 1
ATOM 625 C CA . ALA A 1 77 ? 7.292 7.548 -10.385 1.00 93.50 77 ALA A CA 1
ATOM 626 C C . ALA A 1 77 ? 7.410 8.589 -11.513 1.00 93.50 77 ALA A C 1
ATOM 628 O O . ALA A 1 77 ? 7.824 9.721 -11.272 1.00 93.50 77 ALA A O 1
ATOM 629 N N . GLN A 1 78 ? 7.025 8.209 -12.734 1.00 92.69 78 GLN A N 1
ATOM 630 C CA . GLN A 1 78 ? 7.038 9.056 -13.929 1.00 92.69 78 GLN A CA 1
ATOM 631 C C . GLN A 1 78 ? 5.641 9.598 -14.278 1.00 92.69 78 GLN A C 1
ATOM 633 O O . GLN A 1 78 ? 5.447 10.167 -15.356 1.00 92.69 78 GLN A O 1
ATOM 638 N N . TRP A 1 79 ? 4.645 9.423 -13.401 1.00 92.69 79 TRP A N 1
ATOM 639 C CA . TRP A 1 79 ? 3.276 9.847 -13.677 1.00 92.69 79 TRP A CA 1
ATOM 640 C C . TRP A 1 79 ? 3.156 11.372 -13.690 1.00 92.69 79 TRP A C 1
ATOM 642 O O . TRP A 1 79 ? 3.430 12.046 -12.697 1.00 92.69 79 TRP A O 1
ATOM 652 N N . LYS A 1 80 ? 2.729 11.930 -14.825 1.00 90.06 80 LYS A N 1
ATOM 653 C CA . LYS A 1 80 ? 2.728 13.387 -15.062 1.00 90.06 80 LYS A CA 1
ATOM 654 C C . LYS A 1 80 ? 1.404 14.072 -14.736 1.00 90.06 80 LYS A C 1
ATOM 656 O O . LYS A 1 80 ? 1.322 15.293 -14.803 1.00 90.06 80 LYS A O 1
ATOM 661 N N . MET A 1 81 ? 0.367 13.296 -14.430 1.00 87.94 81 MET A N 1
ATOM 662 C CA . MET A 1 81 ? -0.961 13.825 -14.136 1.00 87.94 81 MET A CA 1
ATOM 663 C C . MET A 1 81 ? -1.164 13.937 -12.627 1.00 87.94 81 MET A C 1
ATOM 665 O O . MET A 1 81 ? -0.734 13.073 -11.861 1.00 87.94 81 MET A O 1
ATOM 669 N N . ASN A 1 82 ? -1.843 15.006 -12.220 1.00 86.06 82 ASN A N 1
ATOM 670 C CA . ASN A 1 82 ? -2.344 15.169 -10.864 1.00 86.06 82 ASN A CA 1
ATOM 671 C C . ASN A 1 82 ? -3.856 14.906 -10.866 1.00 86.06 82 ASN A C 1
ATOM 673 O O . ASN A 1 82 ? -4.536 15.360 -11.790 1.00 86.06 82 ASN A O 1
ATOM 677 N N . PRO A 1 83 ? -4.389 14.177 -9.873 1.00 89.56 83 PRO A N 1
ATOM 678 C CA . PRO A 1 83 ? -5.823 13.985 -9.732 1.00 89.56 83 PRO A CA 1
ATOM 679 C C . PRO A 1 83 ? -6.476 15.292 -9.277 1.00 89.56 83 PRO A C 1
ATOM 681 O O . PRO A 1 83 ? -5.845 16.130 -8.632 1.00 89.56 83 PRO A O 1
ATOM 684 N N . ALA A 1 84 ? -7.764 15.440 -9.578 1.00 89.00 84 ALA A N 1
ATOM 685 C CA . ALA A 1 84 ? -8.544 16.590 -9.127 1.00 89.00 84 ALA A CA 1
ATOM 686 C C . ALA A 1 84 ? -8.813 16.571 -7.610 1.00 89.00 84 ALA A C 1
ATOM 688 O O . ALA A 1 84 ? -8.990 17.624 -7.009 1.00 89.00 84 ALA A O 1
ATOM 689 N N . GLU A 1 85 ? -8.832 15.385 -6.994 1.00 86.44 85 GLU A N 1
ATOM 690 C CA . GLU A 1 85 ? -9.374 15.169 -5.646 1.00 86.44 85 GLU A CA 1
ATOM 691 C C . GLU A 1 85 ? -8.354 14.543 -4.675 1.00 86.44 85 GLU A C 1
ATOM 693 O O . GLU A 1 85 ? -8.730 13.768 -3.797 1.00 86.44 85 GLU A O 1
ATOM 698 N N . ARG A 1 86 ? -7.047 14.849 -4.793 1.00 86.81 86 ARG A N 1
ATOM 699 C CA . ARG A 1 86 ? -6.077 14.289 -3.831 1.00 86.81 86 ARG A CA 1
ATOM 700 C C . ARG A 1 86 ? -6.302 14.859 -2.432 1.00 86.81 86 ARG A C 1
ATOM 702 O O . ARG A 1 86 ? -6.325 16.074 -2.239 1.00 86.81 86 ARG A O 1
ATOM 709 N N . TYR A 1 87 ? -6.378 13.978 -1.439 1.00 87.06 87 TYR A N 1
ATOM 710 C CA . TYR A 1 87 ? -6.311 14.386 -0.043 1.00 87.06 87 TYR A CA 1
ATOM 711 C C . TYR A 1 87 ? -4.868 14.742 0.341 1.00 87.06 87 TYR A C 1
ATOM 713 O O . TYR A 1 87 ? -4.009 13.872 0.431 1.00 87.06 87 TYR A O 1
ATOM 721 N N . GLU A 1 88 ? -4.623 16.023 0.606 1.00 88.44 88 GLU A N 1
ATOM 722 C CA . GLU A 1 88 ? -3.325 16.565 1.054 1.00 88.44 88 GLU A CA 1
ATOM 723 C C . GLU A 1 88 ? -3.345 16.933 2.557 1.00 88.44 88 GLU A C 1
ATOM 725 O O . GLU A 1 88 ? -2.479 17.645 3.065 1.00 88.44 88 GLU A O 1
ATOM 730 N N . GLY A 1 89 ? -4.384 16.503 3.281 1.00 89.69 89 GLY A N 1
ATOM 731 C CA . GLY A 1 89 ? -4.570 16.802 4.699 1.00 89.69 89 GLY A CA 1
ATOM 732 C C . GLY A 1 89 ? -3.774 15.889 5.639 1.00 89.69 89 GLY A C 1
ATOM 733 O O . GLY A 1 89 ? -3.092 14.949 5.238 1.00 89.69 89 GLY A O 1
ATOM 734 N N . SER A 1 90 ? -3.879 16.164 6.940 1.00 91.31 90 SER A N 1
ATOM 735 C CA . SER A 1 90 ? -3.220 15.368 7.980 1.00 91.31 90 SER A CA 1
ATOM 736 C C . SER A 1 90 ? -4.019 14.113 8.332 1.00 91.31 90 SER A C 1
ATOM 738 O O . SER A 1 90 ? -5.152 14.208 8.799 1.00 91.31 90 SER A O 1
ATOM 740 N N . TRP A 1 91 ? -3.377 12.946 8.260 1.00 91.50 91 TRP A N 1
ATOM 741 C CA . TRP A 1 91 ? -3.912 11.662 8.738 1.00 91.50 91 TRP A CA 1
ATOM 742 C C . TRP A 1 91 ? -3.802 11.472 10.258 1.00 91.50 91 TRP A C 1
ATOM 744 O O . TRP A 1 91 ? -3.540 10.373 10.738 1.00 91.50 91 TRP A O 1
ATOM 754 N N . ARG A 1 92 ? -3.940 12.541 11.050 1.00 93.88 92 ARG A N 1
ATOM 755 C CA . ARG A 1 92 ? -3.788 12.486 12.513 1.00 93.88 92 ARG A CA 1
ATOM 756 C C . ARG A 1 92 ? -5.027 13.003 13.220 1.00 93.88 92 ARG A C 1
ATOM 758 O O . ARG A 1 92 ? -5.505 14.094 12.923 1.00 93.88 92 ARG A O 1
ATOM 765 N N . ASN A 1 93 ? -5.452 12.270 14.247 1.00 94.81 93 ASN A N 1
ATOM 766 C CA . ASN A 1 93 ? -6.520 12.663 15.165 1.00 94.81 93 ASN A CA 1
ATOM 767 C C . ASN A 1 93 ? -7.874 12.942 14.476 1.00 94.81 93 ASN A C 1
ATOM 769 O O . ASN A 1 93 ? -8.638 13.808 14.914 1.00 94.81 93 ASN A O 1
ATOM 773 N N . ILE A 1 94 ? -8.172 12.211 13.400 1.00 96.19 94 ILE A N 1
ATOM 774 C CA . ILE A 1 94 ? -9.396 12.368 12.612 1.00 96.19 94 ILE A CA 1
ATOM 775 C C . ILE A 1 94 ? -10.591 11.822 13.402 1.00 96.19 94 ILE A C 1
ATOM 777 O O . ILE A 1 94 ? -10.535 10.730 13.970 1.00 96.19 94 ILE A O 1
ATOM 781 N N . SER A 1 95 ? -11.682 12.592 13.438 1.00 96.44 95 SER A N 1
ATOM 782 C CA . SER A 1 95 ? -12.956 12.170 14.021 1.00 96.44 95 SER A CA 1
ATOM 783 C C . SER A 1 95 ? -13.922 11.784 12.909 1.00 96.44 95 SER A C 1
ATOM 785 O O . SER A 1 95 ? -14.282 12.616 12.082 1.00 96.44 95 SER A O 1
ATOM 787 N N . THR A 1 96 ? -14.354 10.532 12.913 1.00 95.44 96 THR A N 1
ATOM 788 C CA . THR A 1 96 ? -15.397 9.997 12.032 1.00 95.44 96 THR A CA 1
ATOM 789 C C . THR A 1 96 ? -16.719 9.895 12.797 1.00 95.44 96 THR A C 1
ATOM 791 O O . THR A 1 96 ? -16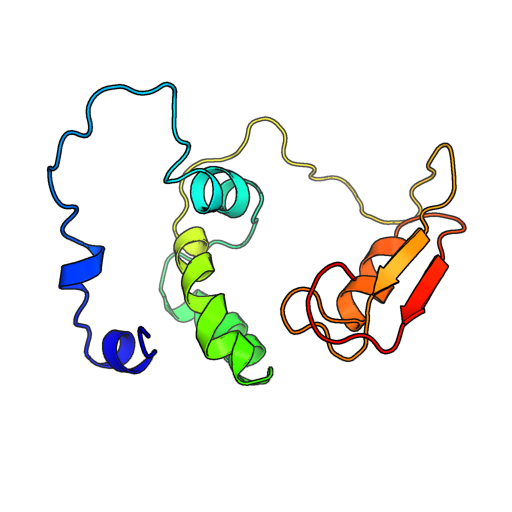.731 9.929 14.028 1.00 95.44 96 THR A O 1
ATOM 794 N N . SER A 1 97 ? -17.850 9.775 12.091 1.00 97.69 97 SER A N 1
ATOM 795 C CA . SER A 1 97 ? -19.166 9.577 12.727 1.00 97.69 97 SER A CA 1
ATOM 796 C C . SER A 1 97 ? -19.228 8.292 13.561 1.00 97.69 97 SER A C 1
ATOM 798 O O . SER A 1 97 ? -19.923 8.250 14.571 1.00 97.69 97 SER A O 1
ATOM 800 N N . PHE A 1 98 ? -18.464 7.271 13.158 1.00 97.25 98 PHE A N 1
ATOM 801 C CA . PHE A 1 98 ? -18.290 6.008 13.874 1.00 97.25 98 PHE A CA 1
ATOM 802 C C . PHE A 1 98 ? -16.814 5.596 13.868 1.00 97.25 98 PHE A C 1
ATOM 804 O O . PHE A 1 98 ? -16.130 5.871 12.877 1.00 97.25 98 PHE A O 1
ATOM 811 N N . PRO A 1 99 ? -16.307 4.938 14.926 1.00 96.56 99 PRO A N 1
ATOM 812 C CA . PRO A 1 99 ? -14.938 4.426 14.942 1.00 96.56 99 PRO A CA 1
ATOM 813 C C . PRO A 1 99 ? -14.671 3.445 13.793 1.00 96.56 99 PRO A C 1
ATOM 815 O O . PRO A 1 99 ? -15.554 2.671 13.423 1.00 96.56 99 PRO A O 1
ATOM 818 N N . ILE A 1 100 ? -13.449 3.450 13.254 1.00 96.12 100 ILE A N 1
ATOM 819 C CA . ILE A 1 100 ? -13.050 2.522 12.189 1.00 96.12 100 ILE A CA 1
ATOM 820 C C . ILE A 1 100 ? -12.622 1.187 12.806 1.00 96.12 100 ILE A C 1
ATOM 822 O O . ILE A 1 100 ? -11.853 1.147 13.770 1.00 96.12 100 ILE A O 1
ATOM 826 N N . LEU A 1 101 ? -13.093 0.090 12.218 1.00 96.00 101 LEU A N 1
ATOM 827 C CA . LEU A 1 101 ? -12.586 -1.252 12.471 1.00 96.00 101 LEU A CA 1
ATOM 828 C C . LEU A 1 101 ? -11.763 -1.699 11.259 1.00 96.00 101 LEU A C 1
ATOM 830 O O . LEU A 1 101 ? -12.309 -1.853 10.171 1.00 96.00 101 LEU A O 1
ATOM 834 N N . SER A 1 102 ? -10.460 -1.879 11.448 1.00 95.19 102 SER A N 1
ATOM 835 C CA . SER A 1 102 ? -9.554 -2.438 10.440 1.00 95.19 102 SER A CA 1
ATOM 836 C C . SER A 1 102 ? -9.428 -3.944 10.666 1.00 95.19 102 SER A C 1
ATOM 838 O O . SER A 1 102 ? -9.250 -4.362 11.808 1.00 95.19 102 SER A O 1
ATOM 840 N N . ALA A 1 103 ? -9.530 -4.760 9.619 1.00 94.75 103 ALA A N 1
ATOM 841 C CA . ALA A 1 103 ? -9.380 -6.213 9.698 1.00 94.75 103 ALA A CA 1
ATOM 842 C C . ALA A 1 103 ? -8.238 -6.663 8.786 1.00 94.75 103 ALA A C 1
ATOM 844 O O . ALA A 1 103 ? -8.141 -6.189 7.652 1.00 94.75 103 ALA A O 1
ATOM 845 N N . ASN A 1 104 ? -7.348 -7.517 9.294 1.00 96.19 104 ASN A N 1
ATOM 846 C CA . ASN A 1 104 ? -6.199 -7.994 8.526 1.00 96.19 104 ASN A CA 1
ATOM 847 C C . ASN A 1 104 ? -5.582 -9.269 9.123 1.00 96.19 104 ASN A C 1
ATOM 849 O O . ASN A 1 104 ? -5.873 -9.630 10.268 1.00 96.19 104 ASN A O 1
ATOM 853 N N . SER A 1 105 ? -4.683 -9.911 8.377 1.00 94.81 105 SER A N 1
ATOM 854 C CA . SER A 1 105 ? -3.965 -11.104 8.806 1.00 94.81 105 SER A CA 1
ATOM 855 C C . SER A 1 105 ? -2.450 -10.921 8.805 1.00 94.81 105 SER A C 1
ATOM 857 O O . SER A 1 105 ? -1.914 -10.257 7.917 1.00 94.81 105 SER A O 1
ATOM 859 N N . PRO A 1 106 ? -1.711 -11.608 9.701 1.00 93.88 106 PRO A N 1
ATOM 860 C CA . PRO A 1 106 ? -0.264 -11.741 9.561 1.00 93.88 106 PRO A CA 1
ATOM 861 C C . PRO A 1 106 ? 0.182 -12.335 8.211 1.00 93.88 106 PRO A C 1
ATOM 863 O O . PRO A 1 106 ? 1.346 -12.181 7.847 1.00 93.88 106 PRO A O 1
ATOM 866 N N . TYR A 1 107 ? -0.714 -13.007 7.474 1.00 92.81 107 TYR A N 1
ATOM 867 C CA . TYR A 1 107 ? -0.413 -13.693 6.213 1.00 92.81 107 TYR A CA 1
ATOM 868 C C . TYR A 1 107 ? -0.934 -12.971 4.957 1.00 92.81 107 TYR A C 1
ATOM 870 O O . TYR A 1 107 ? -1.036 -13.600 3.899 1.00 92.81 107 TYR A O 1
ATOM 878 N N . ASP A 1 108 ? -1.271 -11.680 5.047 1.00 92.44 108 ASP A N 1
ATOM 879 C CA . ASP A 1 108 ? -1.612 -10.850 3.884 1.00 92.44 108 ASP A CA 1
ATOM 880 C C . ASP A 1 108 ? -0.334 -10.351 3.171 1.00 92.44 108 ASP A C 1
ATOM 882 O O . ASP A 1 108 ? 0.419 -9.555 3.743 1.00 92.44 108 ASP A O 1
ATOM 886 N N . PRO A 1 109 ? -0.054 -10.791 1.925 1.00 88.56 109 PRO A N 1
ATOM 887 C CA . PRO A 1 109 ? 1.163 -10.408 1.213 1.00 88.56 109 PRO A CA 1
ATOM 888 C C . PRO A 1 109 ? 1.048 -9.074 0.450 1.00 88.56 109 PRO A C 1
ATOM 890 O O . PRO A 1 109 ? 2.055 -8.606 -0.084 1.00 88.56 109 PRO A O 1
ATOM 893 N N . ILE A 1 110 ? -0.152 -8.488 0.347 1.00 89.50 110 ILE A N 1
ATOM 894 C CA . ILE A 1 110 ? -0.429 -7.260 -0.422 1.00 89.50 110 ILE A CA 1
ATOM 895 C C . ILE A 1 110 ? -0.595 -6.064 0.514 1.00 89.50 110 ILE A C 1
ATOM 897 O O . ILE A 1 110 ? 0.000 -5.009 0.288 1.00 89.50 110 ILE A O 1
ATOM 901 N N . THR A 1 111 ? -1.409 -6.228 1.555 1.00 91.06 111 THR A N 1
ATOM 902 C CA . THR A 1 111 ? -1.723 -5.206 2.557 1.00 91.06 111 THR A CA 1
ATOM 903 C C . THR A 1 111 ? -1.294 -5.707 3.933 1.00 91.06 111 THR A C 1
ATOM 905 O O . THR A 1 111 ? -2.135 -6.165 4.699 1.00 91.06 111 THR A O 1
ATOM 908 N N . PRO A 1 112 ? 0.013 -5.665 4.257 1.00 90.38 112 PRO A N 1
ATOM 909 C CA . PRO A 1 112 ? 0.549 -6.336 5.435 1.00 90.38 112 PRO A CA 1
ATOM 910 C C . PRO A 1 112 ? -0.041 -5.789 6.740 1.00 90.38 112 PRO A C 1
ATOM 912 O O . PRO A 1 112 ? -0.389 -4.609 6.850 1.00 90.38 112 PRO A O 1
ATOM 915 N N . LEU A 1 113 ? -0.054 -6.638 7.771 1.00 93.69 113 LEU A N 1
ATOM 916 C CA . LEU A 1 113 ? -0.604 -6.326 9.092 1.00 93.69 113 LEU A CA 1
ATOM 917 C C . LEU A 1 113 ? -0.039 -5.035 9.716 1.00 93.69 113 LEU A C 1
ATOM 919 O O . LEU A 1 113 ? -0.752 -4.333 10.431 1.00 93.69 113 LEU A O 1
ATOM 923 N N . SER A 1 114 ? 1.216 -4.675 9.428 1.00 93.06 114 SER A N 1
ATOM 924 C CA . SER A 1 114 ? 1.795 -3.393 9.857 1.00 93.06 114 SER A CA 1
ATOM 925 C C . SER A 1 114 ? 0.989 -2.195 9.344 1.00 93.06 114 SER A C 1
ATOM 927 O O . SER A 1 114 ? 0.617 -1.325 10.130 1.00 93.06 114 SER A O 1
ATOM 929 N N . SER A 1 115 ? 0.624 -2.184 8.060 1.00 92.25 115 SER A N 1
ATOM 930 C CA . SER A 1 115 ? -0.217 -1.139 7.467 1.00 92.25 115 SER A CA 1
ATOM 931 C C . SER A 1 115 ? -1.622 -1.121 8.074 1.00 92.25 115 SER A C 1
ATOM 933 O O . SER A 1 115 ? -2.204 -0.050 8.259 1.00 92.25 115 SER A O 1
ATOM 935 N N . ALA A 1 116 ? -2.153 -2.287 8.454 1.00 94.31 116 ALA A N 1
ATOM 936 C CA . ALA A 1 116 ? -3.444 -2.387 9.130 1.00 94.31 116 ALA A CA 1
ATOM 937 C C . ALA A 1 116 ? -3.440 -1.802 10.551 1.00 94.31 116 ALA A C 1
ATOM 939 O O . ALA A 1 116 ? -4.508 -1.414 11.025 1.00 94.31 116 ALA A O 1
ATOM 940 N N . TYR A 1 117 ? -2.276 -1.697 11.205 1.00 95.62 117 TYR A N 1
ATOM 941 C CA . TYR A 1 117 ? -2.098 -0.950 12.455 1.00 95.62 117 TYR A CA 1
ATOM 942 C C . TYR A 1 117 ? -1.884 0.549 12.227 1.00 95.62 117 TYR A C 1
ATOM 944 O O . TYR A 1 117 ? -2.419 1.362 12.983 1.00 95.62 117 TYR A O 1
ATOM 952 N N . GLU A 1 118 ? -1.138 0.927 11.190 1.00 94.56 118 GLU A N 1
ATOM 953 C CA . GLU A 1 118 ? -0.836 2.330 10.885 1.00 94.56 118 GLU A CA 1
ATOM 954 C C . GLU A 1 118 ? -2.076 3.121 10.455 1.00 94.56 118 GLU A C 1
ATOM 956 O O . GLU A 1 118 ? -2.291 4.235 10.935 1.00 94.56 118 GLU A O 1
ATOM 961 N N . LEU A 1 119 ? -2.927 2.539 9.602 1.00 92.75 119 LEU A N 1
ATOM 962 C CA . LEU A 1 119 ? -4.129 3.203 9.090 1.00 92.75 119 LEU A CA 1
ATOM 963 C C . LEU A 1 119 ? -5.061 3.688 10.219 1.00 92.75 119 LEU A C 1
ATOM 965 O O . LEU A 1 119 ? -5.313 4.893 10.303 1.00 92.75 119 LEU A O 1
ATOM 969 N N . PRO A 1 120 ? -5.578 2.823 11.117 1.00 94.94 120 PRO A N 1
ATOM 970 C CA . PRO A 1 120 ? -6.513 3.249 12.153 1.00 94.94 120 PRO A CA 1
ATOM 971 C C . PRO A 1 120 ? -5.866 4.120 13.236 1.00 94.94 120 PRO A C 1
ATOM 973 O O . PRO A 1 120 ? -6.600 4.804 13.949 1.00 94.94 120 PRO A O 1
ATOM 976 N N . ALA A 1 121 ? -4.532 4.163 13.353 1.00 95.00 121 ALA A N 1
ATOM 977 C CA . ALA A 1 121 ? -3.845 5.035 14.312 1.00 95.00 121 ALA A CA 1
ATOM 978 C C . ALA A 1 121 ? -4.111 6.532 14.054 1.00 95.00 121 ALA A C 1
ATOM 980 O O . ALA A 1 121 ? -4.036 7.351 14.973 1.00 95.00 121 ALA A O 1
ATOM 981 N N . GLY A 1 122 ? -4.476 6.894 12.820 1.00 95.31 122 GLY A N 1
ATOM 982 C CA . GLY A 1 122 ? -4.884 8.251 12.460 1.00 95.31 122 GLY A CA 1
ATOM 983 C C . GLY A 1 122 ? -6.281 8.655 12.946 1.00 95.31 122 GLY A C 1
ATOM 984 O O . GLY A 1 122 ? -6.595 9.849 12.969 1.00 95.31 122 GLY A O 1
ATOM 985 N N . PHE A 1 123 ? -7.117 7.699 13.362 1.00 97.00 123 PHE A N 1
ATOM 986 C CA . PHE A 1 123 ? -8.551 7.891 13.584 1.00 97.00 123 PHE A CA 1
ATOM 987 C C . PHE A 1 123 ? -8.948 7.604 15.032 1.00 97.00 123 PHE A C 1
ATOM 989 O O . PHE A 1 123 ? -8.662 6.538 15.584 1.00 97.00 123 PHE A O 1
ATOM 996 N N . LYS A 1 124 ? -9.680 8.534 15.651 1.00 97.00 124 LYS A N 1
ATOM 997 C CA . LYS A 1 124 ? -10.106 8.416 17.051 1.00 97.00 124 LYS A CA 1
ATOM 998 C C . LYS A 1 124 ? -10.923 7.146 17.285 1.00 97.00 124 LYS A C 1
ATOM 1000 O O . LYS A 1 124 ? -11.841 6.835 16.534 1.00 97.00 124 LYS A O 1
ATOM 1005 N N . ASN A 1 125 ? -10.622 6.465 18.391 1.00 96.75 125 ASN A N 1
ATOM 1006 C CA . ASN A 1 125 ? -11.328 5.275 18.878 1.00 96.75 125 ASN A CA 1
ATOM 1007 C C . ASN A 1 125 ? -11.300 4.048 17.948 1.00 96.75 125 ASN A C 1
ATOM 1009 O O . ASN A 1 125 ? -11.974 3.065 18.245 1.00 96.75 125 ASN A O 1
ATOM 1013 N N . SER A 1 126 ? -10.506 4.064 16.878 1.00 96.94 126 SER A N 1
ATOM 1014 C CA . SER A 1 126 ? -10.423 2.947 15.933 1.00 96.94 126 SER A CA 1
ATOM 1015 C C . SER A 1 126 ? -9.712 1.729 16.524 1.00 96.94 126 SER A C 1
ATOM 1017 O O . SER A 1 126 ? -8.982 1.833 17.519 1.00 96.94 126 SER A O 1
ATOM 1019 N N . ARG A 1 127 ? -9.963 0.552 15.947 1.00 96.81 127 ARG A N 1
ATOM 1020 C CA . ARG A 1 127 ? -9.416 -0.737 16.400 1.00 96.81 127 ARG A CA 1
ATOM 1021 C C . ARG A 1 127 ? -8.984 -1.601 15.220 1.00 96.81 127 ARG A C 1
ATOM 1023 O O . ARG A 1 127 ? -9.455 -1.409 14.102 1.00 96.81 127 ARG A O 1
ATOM 1030 N N . VAL A 1 128 ? -8.112 -2.562 15.508 1.00 97.12 128 VAL A N 1
ATOM 1031 C CA . VAL A 1 128 ? -7.678 -3.601 14.571 1.00 97.12 128 VAL A CA 1
ATOM 1032 C C . VAL A 1 128 ? -8.181 -4.949 15.067 1.00 97.12 128 VAL A C 1
ATOM 1034 O O . VAL A 1 128 ? -8.042 -5.256 16.252 1.00 97.12 128 VAL A O 1
ATOM 1037 N N . VAL A 1 129 ? -8.754 -5.739 14.168 1.00 96.50 129 VAL A N 1
ATOM 1038 C CA . VAL A 1 129 ? -9.045 -7.160 14.359 1.00 96.50 129 VAL A CA 1
ATOM 1039 C C . VAL A 1 129 ? -8.048 -7.943 13.528 1.00 96.50 129 VAL A C 1
ATOM 1041 O O . VAL A 1 129 ? -7.914 -7.717 12.328 1.00 96.50 129 VAL A O 1
ATOM 1044 N N . VAL A 1 130 ? -7.355 -8.864 14.186 1.00 96.88 130 VAL A N 1
ATOM 1045 C CA . VAL A 1 130 ? -6.395 -9.748 13.535 1.00 96.88 130 VAL A CA 1
ATOM 1046 C C . VAL A 1 130 ? -7.017 -11.128 13.404 1.00 96.88 130 VAL A C 1
ATOM 1048 O O . VAL A 1 130 ? -7.518 -11.670 14.391 1.00 96.88 130 VAL A O 1
ATOM 1051 N N . HIS A 1 131 ? -6.995 -11.680 12.195 1.00 94.44 131 HIS A N 1
ATOM 1052 C CA . HIS A 1 131 ? -7.415 -13.052 11.919 1.00 94.44 131 HIS A CA 1
ATOM 1053 C C . HIS A 1 131 ? -6.252 -13.860 11.326 1.00 94.44 131 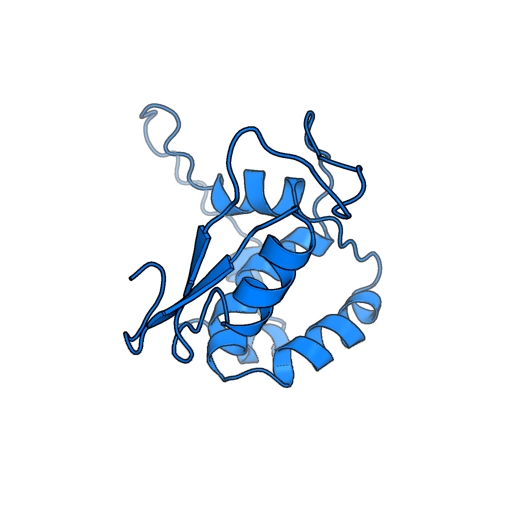HIS A C 1
ATOM 1055 O O . HIS A 1 131 ? -5.308 -13.321 10.755 1.00 94.44 131 HIS A O 1
ATOM 1061 N N . GLU A 1 132 ? -6.329 -15.182 11.424 1.00 95.19 132 GLU A N 1
ATOM 1062 C CA . GLU A 1 132 ? -5.252 -16.098 11.014 1.00 95.19 132 GLU A CA 1
ATOM 1063 C C . GLU A 1 132 ? -5.490 -16.696 9.611 1.00 95.19 132 GLU A C 1
ATOM 1065 O O . GLU A 1 132 ? -5.104 -17.828 9.325 1.00 95.19 132 GLU A O 1
ATOM 1070 N N . GLY A 1 133 ? -6.202 -15.970 8.742 1.00 92.31 133 GLY A N 1
ATOM 1071 C CA . GLY A 1 133 ? -6.499 -16.401 7.372 1.00 92.31 133 GLY A CA 1
ATOM 1072 C C . GLY A 1 133 ? -5.377 -16.057 6.390 1.00 92.31 133 GLY A C 1
ATOM 1073 O O . GLY A 1 133 ? -4.652 -15.099 6.587 1.00 92.31 133 GLY A O 1
ATOM 1074 N N . TYR A 1 134 ? -5.240 -16.804 5.298 1.00 91.69 134 TYR A N 1
ATOM 1075 C CA . TYR A 1 134 ? -4.204 -16.540 4.294 1.00 91.69 134 TYR A CA 1
ATOM 1076 C C . TYR A 1 134 ? -4.764 -15.750 3.111 1.00 91.69 134 TYR A C 1
ATOM 1078 O O . TYR A 1 134 ? -5.814 -16.104 2.575 1.00 91.69 134 TYR A O 1
ATOM 1086 N N . GLY A 1 135 ? -4.022 -14.738 2.656 1.00 87.44 135 GLY A N 1
ATOM 1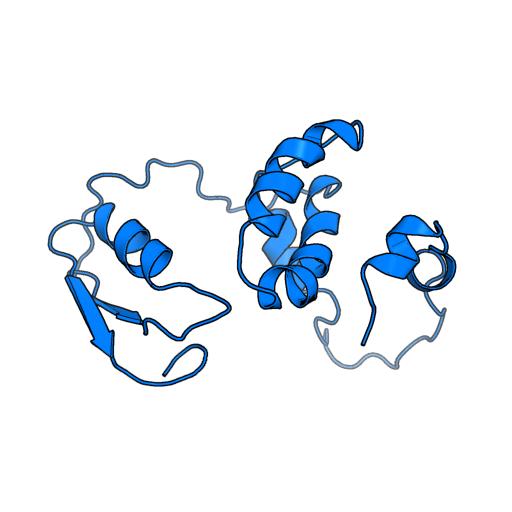087 C CA . GLY A 1 135 ? -4.378 -13.929 1.489 1.00 87.44 135 GLY A CA 1
ATOM 1088 C C . GLY A 1 135 ? -4.858 -12.522 1.841 1.00 87.44 135 GLY A C 1
ATOM 1089 O O . GLY A 1 135 ? -4.630 -12.035 2.941 1.00 87.44 135 GLY A O 1
ATOM 1090 N N . VAL A 1 136 ? -5.496 -11.865 0.871 1.00 87.25 136 VAL A N 1
ATOM 1091 C CA . VAL A 1 136 ? -5.932 -10.464 0.955 1.00 87.25 136 VAL A CA 1
ATOM 1092 C C . VAL A 1 136 ? -7.457 -10.378 1.067 1.00 87.25 136 VAL A C 1
ATOM 1094 O O . VAL A 1 136 ? -8.167 -10.989 0.268 1.00 87.25 136 VAL A O 1
ATOM 1097 N N . GLY A 1 137 ? -7.955 -9.598 2.032 1.00 75.00 137 GLY A N 1
ATOM 1098 C CA . GLY A 1 137 ? -9.380 -9.251 2.159 1.00 75.00 137 GLY A CA 1
ATOM 1099 C C . GLY A 1 137 ? -10.298 -10.296 2.809 1.00 75.00 137 GLY A C 1
ATOM 1100 O O . GLY A 1 137 ? -11.505 -10.245 2.568 1.00 75.00 137 GLY A O 1
ATOM 1101 N N . PHE A 1 138 ? -9.752 -11.229 3.592 1.00 54.06 138 PHE A N 1
ATOM 1102 C CA . PHE A 1 138 ? -10.520 -12.257 4.310 1.00 54.06 138 PHE A CA 1
ATOM 1103 C C . PHE A 1 138 ? -10.730 -11.933 5.789 1.00 54.06 138 PHE A C 1
ATOM 1105 O O . PHE A 1 138 ? -10.036 -11.031 6.293 1.00 54.06 138 PHE A O 1
#

Secondary structure (DSSP, 8-state):
---THHHHTT--HHHHS---------S---TTHHHHHHHHH-----SSGGGGHHHHHHHHTS-HHHHHHTHHHHGGGG--PPPTT---S--SSBPPSS--EEEE-TB-SSS-HHHHHHHHHTBTT-EEEE---BSS--